Protein AF-A0A453E2Q9-F1 (afdb_monomer)

Foldseek 3Di:
DDFQQQAQKADDDPPGPDHVVVVVVVVCVVVQFDPDDPVQFVKDWPDITGHRDDDDDTDMHTHTDDPDDDPPPPPPD

Solvent-accessible surface area (backbone atoms only — not comparable to full-atom values): 4779 Å² total; per-residue (Å²): 105,54,78,15,74,80,22,56,10,33,55,69,50,101,86,46,76,52,12,53,45,50,55,49,51,54,51,36,54,76,67,63,28,53,76,70,56,74,77,69,20,65,64,48,68,80,72,77,43,55,64,42,50,59,47,71,81,81,52,72,48,62,58,61,65,72,92,72,73,69,92,73,77,80,81,85,124

pLDDT: mean 89.5, std 12.85, range [38.34, 97.38]

Mean predicted aligned error: 6.03 Å

InterPro domains:
  IPR001406 Pseudouridine synthase I, TruA [PTHR11142] (1-63)
  IPR020094 Pseudouridine synthase TruA/RsuA/RluB/E/F, N-terminal [G3DSA:3.30.70.580] (1-76)
  IPR020103 Pseudouridine synthase, catalytic domain superfamily [SSF55120] (2-69)

Organism: Aegilops tauschii subsp. strangulata (NCBI:txid200361)

Secondary structure (DSSP, 8-state):
-B-GGGSS-SS-BTTB-S-HHHHHHHHHHHTT--SS-TGGGT-EES----TT--BS---EE------PPPTTTTS--

Nearest PDB structures (foldseek):
  9enc-assembly1_A  TM=9.308E-01  e=9.867E-06  Homo sapiens
  9enc-assembly1_B  TM=9.657E-01  e=8.803E-05  Homo sapiens
  8okd-assembly1_A  TM=9.586E-01  e=1.005E-04  Homo sapiens
  9enf-assembly1_B  TM=9.490E-01  e=1.074E-04  Homo sapiens

Radius of gyration: 15.82 Å; Cα contacts (8 Å, |Δi|>4): 108; chains: 1; bounding box: 36×24×47 Å

Structure (mmCIF, N/CA/C/O backbone):
data_AF-A0A453E2Q9-F1
#
_entry.id   AF-A0A453E2Q9-F1
#
loop_
_atom_site.group_PDB
_atom_site.id
_atom_site.type_symbol
_atom_site.label_atom_id
_atom_site.label_alt_id
_atom_site.label_comp_id
_atom_site.label_asym_id
_atom_site.label_entity_id
_atom_site.label_seq_id
_atom_site.pdbx_PDB_ins_code
_atom_site.Cartn_x
_atom_site.Cartn_y
_atom_site.Cartn_z
_atom_site.occupancy
_atom_site.B_iso_or_equiv
_atom_site.auth_seq_id
_atom_site.auth_comp_id
_atom_site.auth_asym_id
_atom_site.auth_atom_id
_atom_site.pdbx_PDB_model_num
ATOM 1 N N . MET A 1 1 ? -3.933 -8.019 -7.040 1.00 90.69 1 MET A N 1
ATOM 2 C CA . MET A 1 1 ? -3.047 -8.077 -8.223 1.00 90.69 1 MET A CA 1
ATOM 3 C C . MET A 1 1 ? -3.124 -6.760 -8.978 1.00 90.69 1 MET A C 1
ATOM 5 O O . MET A 1 1 ? -4.215 -6.218 -9.089 1.00 90.69 1 MET A O 1
ATOM 9 N N . TYR A 1 2 ? -2.001 -6.264 -9.497 1.00 95.38 2 TYR A N 1
ATOM 10 C CA . TYR A 1 2 ? -1.952 -5.114 -10.405 1.00 95.38 2 TYR A CA 1
ATOM 11 C C . TYR A 1 2 ? -0.980 -5.369 -11.564 1.00 95.38 2 TYR A C 1
ATOM 13 O O . TYR A 1 2 ? 0.006 -6.094 -11.411 1.00 95.38 2 TYR A O 1
ATOM 21 N N . PHE A 1 3 ? -1.252 -4.740 -12.710 1.00 97.19 3 PHE A N 1
ATOM 22 C CA . PHE A 1 3 ? -0.370 -4.735 -13.878 1.00 97.19 3 PHE A CA 1
ATOM 23 C C . PHE A 1 3 ? 0.499 -3.478 -13.866 1.00 97.19 3 PHE A C 1
ATOM 25 O O . PHE A 1 3 ? -0.009 -2.363 -13.961 1.00 97.19 3 PHE A O 1
ATOM 32 N N . GLY A 1 4 ? 1.812 -3.657 -13.749 1.00 96.62 4 GLY A N 1
ATOM 33 C CA . GLY A 1 4 ? 2.763 -2.580 -13.478 1.00 96.62 4 GLY A CA 1
ATOM 34 C C . GLY A 1 4 ? 3.076 -1.654 -14.647 1.00 96.62 4 GLY A C 1
ATOM 35 O O . GLY A 1 4 ? 3.595 -0.569 -14.417 1.00 96.62 4 GLY A O 1
ATOM 36 N N . GLN A 1 5 ? 2.764 -2.042 -15.889 1.00 96.81 5 GLN A N 1
ATOM 37 C CA . GLN A 1 5 ? 3.228 -1.356 -17.107 1.00 96.81 5 GLN A CA 1
ATOM 38 C C . GLN A 1 5 ? 2.935 0.154 -17.124 1.00 96.81 5 GLN A C 1
ATOM 40 O O . GLN A 1 5 ? 3.701 0.927 -17.695 1.00 96.81 5 GLN A O 1
ATOM 45 N N . ARG A 1 6 ? 1.832 0.579 -16.499 1.00 95.81 6 ARG A N 1
ATOM 46 C CA . ARG A 1 6 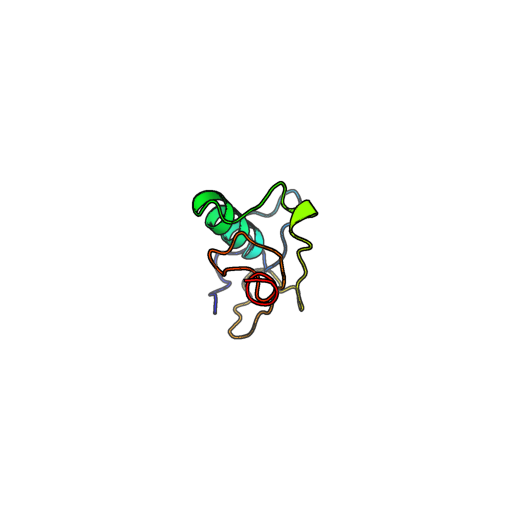? 1.390 1.980 -16.463 1.00 95.81 6 ARG A CA 1
ATOM 47 C C . ARG A 1 6 ? 1.876 2.758 -15.238 1.00 95.81 6 ARG A C 1
ATOM 49 O O . ARG A 1 6 ? 1.582 3.944 -15.151 1.00 95.81 6 ARG A O 1
ATOM 56 N N . PHE A 1 7 ? 2.579 2.115 -14.308 1.00 96.38 7 PHE A N 1
ATOM 57 C CA . PHE A 1 7 ? 2.930 2.685 -13.011 1.00 96.38 7 PHE A CA 1
ATOM 58 C C . PHE A 1 7 ? 4.435 2.880 -12.855 1.00 96.38 7 PHE A C 1
ATOM 60 O O . PHE A 1 7 ? 5.244 2.042 -13.267 1.00 96.38 7 PHE A O 1
ATOM 67 N N . TYR A 1 8 ? 4.809 3.952 -12.161 1.00 96.25 8 TYR A N 1
ATOM 68 C CA . TYR A 1 8 ? 6.179 4.240 -11.732 1.00 96.25 8 TYR A CA 1
ATOM 69 C C . TYR A 1 8 ? 6.559 3.451 -10.471 1.00 96.25 8 TYR A C 1
ATOM 71 O O . TYR A 1 8 ? 7.179 3.966 -9.551 1.00 96.25 8 TYR A O 1
ATOM 79 N N . GLY A 1 9 ? 6.176 2.176 -10.441 1.00 95.62 9 GLY A N 1
ATOM 80 C CA . GLY A 1 9 ? 6.381 1.297 -9.304 1.00 95.62 9 GLY A CA 1
ATOM 81 C C . GLY A 1 9 ? 5.265 1.382 -8.270 1.00 95.62 9 GLY A C 1
ATOM 82 O O . GLY A 1 9 ? 4.219 2.011 -8.475 1.00 95.62 9 GLY A O 1
ATOM 83 N N . PHE A 1 10 ? 5.472 0.675 -7.160 1.00 96.25 10 PHE A N 1
ATOM 84 C CA . PHE A 1 10 ? 4.480 0.637 -6.092 1.00 96.25 10 PHE A CA 1
ATOM 85 C C . PHE A 1 10 ? 4.474 1.930 -5.278 1.00 96.25 10 PHE A C 1
ATOM 87 O O . PHE A 1 10 ? 3.403 2.450 -4.996 1.00 96.25 10 PHE A O 1
ATOM 94 N N . ALA A 1 11 ? 5.648 2.430 -4.887 1.00 92.75 11 ALA A N 1
ATOM 95 C CA . ALA A 1 11 ? 5.767 3.522 -3.931 1.00 92.75 11 ALA A CA 1
ATOM 96 C C . ALA A 1 11 ? 5.625 4.903 -4.553 1.00 92.75 11 ALA A C 1
ATOM 98 O O . ALA A 1 11 ? 6.256 5.166 -5.569 1.00 92.75 11 ALA A O 1
ATOM 99 N N . SER A 1 12 ? 4.856 5.780 -3.903 1.00 81.44 12 SER A N 1
ATOM 100 C CA . SER A 1 12 ? 4.788 7.192 -4.269 1.00 81.44 12 SER A CA 1
ATOM 101 C C . SER A 1 12 ? 6.123 7.881 -3.979 1.00 81.44 12 SER A C 1
ATOM 103 O O . SER A 1 12 ? 6.644 7.792 -2.866 1.00 81.44 12 SER A O 1
ATOM 105 N N . GLU A 1 13 ? 6.650 8.598 -4.968 1.00 78.44 13 GLU A N 1
ATOM 106 C CA . GLU A 1 13 ? 7.769 9.535 -4.827 1.00 78.44 13 GLU A CA 1
ATOM 107 C C . GLU A 1 13 ? 7.339 10.907 -5.363 1.00 78.44 13 GLU A C 1
ATOM 109 O O . GLU A 1 13 ? 6.426 10.999 -6.183 1.00 78.44 13 GLU A O 1
ATOM 114 N N . ALA A 1 14 ? 7.984 11.982 -4.898 1.00 73.25 14 ALA A N 1
ATOM 115 C CA . ALA A 1 14 ? 7.506 13.366 -5.032 1.00 73.25 14 ALA A CA 1
ATOM 116 C C . ALA A 1 14 ? 7.140 13.822 -6.462 1.00 73.25 14 ALA A C 1
ATOM 118 O O . ALA A 1 14 ? 6.343 14.746 -6.622 1.00 73.25 14 ALA A O 1
ATOM 119 N N . HIS A 1 15 ? 7.695 13.189 -7.500 1.00 77.19 15 HIS A N 1
ATOM 120 C CA . HIS A 1 15 ? 7.468 13.559 -8.903 1.00 77.19 15 HIS A CA 1
ATOM 121 C C . HIS A 1 15 ? 7.138 12.371 -9.815 1.00 77.19 15 HIS A C 1
ATOM 123 O O . HIS A 1 15 ? 7.202 12.494 -11.038 1.00 77.19 15 HIS A O 1
ATOM 129 N N . THR A 1 16 ? 6.795 11.213 -9.251 1.00 81.81 16 THR A N 1
ATOM 130 C CA . THR A 1 16 ? 6.511 10.003 -10.028 1.00 81.81 16 THR A CA 1
ATOM 131 C C . THR A 1 16 ? 5.051 9.618 -9.861 1.00 81.81 16 THR A C 1
ATOM 133 O O . THR A 1 16 ? 4.668 9.033 -8.855 1.00 81.81 16 THR A O 1
ATOM 136 N N . GLU A 1 17 ? 4.235 9.930 -10.861 1.00 86.38 17 GLU A N 1
ATOM 137 C CA . GLU A 1 17 ? 2.825 9.553 -10.910 1.00 86.38 17 GLU A CA 1
ATOM 138 C C . GLU A 1 17 ? 2.477 9.028 -12.316 1.00 86.38 17 GLU A C 1
ATOM 140 O O . GLU A 1 17 ? 3.004 9.541 -13.308 1.00 86.38 17 GLU A O 1
ATOM 145 N N . PRO A 1 18 ? 1.593 8.020 -12.432 1.00 93.69 18 PRO A N 1
ATOM 146 C CA . PRO A 1 18 ? 0.899 7.348 -11.333 1.00 93.69 18 PRO A CA 1
ATOM 147 C C . PRO A 1 18 ? 1.761 6.252 -10.682 1.00 93.69 18 PRO A C 1
ATOM 149 O O . PRO A 1 18 ? 2.512 5.542 -11.357 1.00 93.69 18 PRO A O 1
ATOM 152 N N . THR A 1 19 ? 1.610 6.072 -9.371 1.00 96.25 19 THR A N 1
ATOM 153 C CA . THR A 1 19 ? 2.136 4.915 -8.627 1.00 96.25 19 THR A CA 1
ATOM 154 C C . THR A 1 19 ? 0.974 4.048 -8.168 1.00 96.25 19 THR A C 1
ATOM 156 O O . THR A 1 19 ? -0.164 4.506 -8.092 1.00 96.25 19 THR A O 1
ATOM 159 N N . VAL A 1 20 ? 1.220 2.769 -7.888 1.00 96.50 20 VAL A N 1
ATOM 160 C CA . VAL A 1 20 ? 0.133 1.893 -7.408 1.00 96.50 20 VAL A CA 1
ATOM 161 C C . VAL A 1 20 ? -0.407 2.400 -6.070 1.00 96.50 20 VAL A C 1
ATOM 163 O O . VAL A 1 20 ? -1.614 2.422 -5.849 1.00 96.50 20 VAL A O 1
ATOM 166 N N . GLU A 1 21 ? 0.485 2.849 -5.190 1.00 95.88 21 GLU A N 1
ATOM 167 C CA . GLU A 1 21 ? 0.131 3.427 -3.902 1.00 95.88 21 GLU A CA 1
ATOM 168 C C . GLU A 1 21 ? -0.717 4.694 -4.024 1.00 95.88 21 GLU A C 1
ATOM 170 O O . GLU A 1 21 ? -1.701 4.824 -3.297 1.00 95.88 21 GLU A O 1
ATOM 175 N N . SER A 1 22 ? -0.391 5.608 -4.941 1.00 95.06 22 SER A N 1
ATOM 176 C CA . SER A 1 22 ? -1.178 6.833 -5.088 1.00 95.06 22 SER A CA 1
ATOM 177 C C . SER A 1 22 ? -2.593 6.551 -5.583 1.00 95.06 22 SER A C 1
ATOM 179 O O . SER A 1 22 ? -3.542 7.147 -5.078 1.00 95.06 22 SER A O 1
ATOM 181 N N . GLU A 1 23 ? -2.768 5.599 -6.502 1.00 96.12 23 GLU A N 1
ATOM 182 C CA . GLU A 1 23 ? -4.099 5.179 -6.951 1.00 96.12 23 GLU A CA 1
ATOM 183 C C . GLU A 1 23 ? -4.900 4.481 -5.843 1.00 96.12 23 GLU A C 1
ATOM 185 O O . GLU A 1 23 ? -6.106 4.702 -5.730 1.00 96.12 23 GLU A O 1
ATOM 190 N N . ILE A 1 24 ? -4.245 3.691 -4.982 1.00 95.94 24 ILE A N 1
ATOM 191 C CA . ILE A 1 24 ? -4.890 3.099 -3.800 1.00 95.94 24 ILE A CA 1
ATOM 192 C C . ILE A 1 24 ? -5.406 4.204 -2.871 1.00 95.94 24 ILE A C 1
ATOM 194 O O . ILE A 1 24 ? -6.579 4.184 -2.502 1.00 95.94 24 ILE A O 1
ATOM 198 N N . PHE A 1 25 ? -4.576 5.193 -2.528 1.00 95.44 25 PHE A N 1
ATOM 199 C CA . PHE A 1 25 ? -4.998 6.280 -1.640 1.00 95.44 25 PHE A CA 1
ATOM 200 C C . PHE A 1 25 ? -6.094 7.155 -2.256 1.00 95.44 25 PHE A C 1
A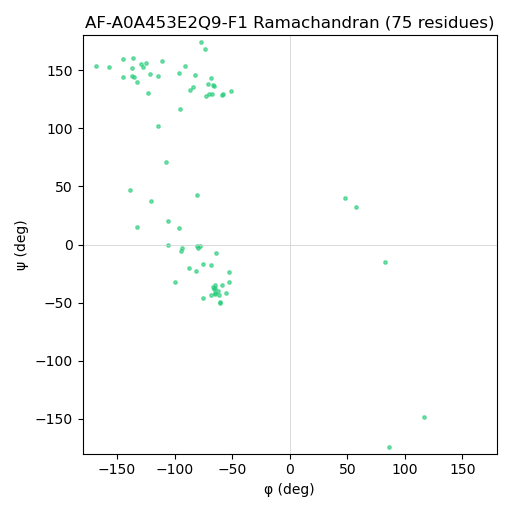TOM 202 O O . PHE A 1 25 ? -7.095 7.408 -1.587 1.00 95.44 25 PHE A O 1
ATOM 209 N N . LYS A 1 26 ? -6.002 7.496 -3.551 1.00 95.38 26 LYS A N 1
ATOM 210 C CA . LYS A 1 26 ? -7.084 8.183 -4.283 1.00 95.38 26 LYS A CA 1
ATOM 211 C C . LYS A 1 26 ? -8.407 7.410 -4.197 1.00 95.38 26 LYS A C 1
ATOM 213 O O . LYS A 1 26 ? -9.467 8.007 -4.006 1.00 95.38 26 LYS A O 1
ATOM 218 N N . ALA A 1 27 ? -8.369 6.080 -4.323 1.00 97.31 27 ALA A N 1
ATOM 219 C CA . ALA A 1 27 ? -9.562 5.242 -4.218 1.00 97.31 27 ALA A CA 1
ATOM 220 C C . ALA A 1 27 ? -10.140 5.212 -2.790 1.00 97.31 27 ALA A C 1
ATOM 222 O O . ALA A 1 27 ? -11.353 5.341 -2.622 1.00 97.31 27 ALA A O 1
ATOM 223 N N . ILE A 1 28 ? -9.290 5.085 -1.767 1.00 97.19 28 ILE A N 1
ATOM 224 C CA . ILE A 1 28 ? -9.694 5.070 -0.350 1.00 97.19 28 ILE A CA 1
ATOM 225 C C . ILE A 1 28 ? -10.294 6.423 0.068 1.00 97.19 28 ILE A C 1
ATOM 227 O O . ILE A 1 28 ? -11.336 6.454 0.732 1.00 97.19 28 ILE A O 1
ATOM 231 N N . GLU A 1 29 ? -9.686 7.536 -0.349 1.00 95.44 29 GLU A N 1
ATOM 232 C CA . GLU A 1 29 ? -10.198 8.895 -0.129 1.00 95.44 29 GLU A CA 1
ATOM 233 C C . GLU A 1 29 ? -11.568 9.083 -0.777 1.00 95.44 29 GLU A C 1
ATOM 235 O O . GLU A 1 29 ? -12.526 9.495 -0.117 1.00 95.44 29 GLU A O 1
ATOM 240 N N . ARG A 1 30 ? -11.701 8.697 -2.054 1.00 97.00 30 ARG A N 1
ATOM 241 C CA . ARG A 1 30 ? -12.980 8.746 -2.776 1.00 97.00 30 ARG A CA 1
ATOM 242 C C . ARG A 1 30 ? -14.057 7.901 -2.093 1.00 97.00 30 ARG A C 1
ATOM 244 O O . ARG A 1 30 ? -15.225 8.288 -2.097 1.00 97.00 30 ARG A O 1
ATOM 251 N N . ALA A 1 31 ? -13.673 6.776 -1.495 1.00 97.25 31 ALA A N 1
ATOM 252 C CA . ALA A 1 31 ? -14.560 5.900 -0.734 1.00 97.25 31 ALA A CA 1
ATOM 253 C C . ALA A 1 31 ? -14.856 6.393 0.699 1.00 97.25 31 ALA A C 1
ATOM 255 O O . ALA A 1 31 ? -15.654 5.768 1.394 1.00 97.25 31 ALA A O 1
ATOM 256 N N . ARG A 1 32 ? -14.253 7.506 1.152 1.00 95.81 32 ARG A N 1
ATOM 257 C CA . ARG A 1 32 ? -14.388 8.066 2.516 1.00 95.81 32 ARG A CA 1
ATOM 258 C C . ARG A 1 32 ? -13.984 7.095 3.633 1.00 95.81 32 ARG A C 1
ATOM 260 O O . ARG A 1 32 ? -14.535 7.134 4.739 1.00 95.81 32 ARG A O 1
ATOM 267 N N . LEU A 1 33 ? -13.015 6.229 3.340 1.00 97.06 33 LEU A N 1
ATOM 268 C CA . LEU A 1 33 ? -12.519 5.230 4.285 1.00 97.06 33 LEU A CA 1
ATOM 269 C C . LEU A 1 33 ? -11.398 5.760 5.189 1.00 97.06 33 LEU A C 1
ATOM 271 O O . LEU A 1 33 ? -11.193 5.200 6.260 1.00 97.06 33 LEU A O 1
ATOM 275 N N . LEU A 1 34 ? -10.702 6.840 4.820 1.00 95.94 34 LEU A N 1
ATOM 276 C CA . LEU A 1 34 ? -9.733 7.472 5.721 1.00 95.94 34 LEU A CA 1
ATOM 277 C C . LEU A 1 34 ? -10.438 8.196 6.878 1.00 95.94 34 LEU A C 1
ATOM 279 O O . LEU A 1 34 ? -11.443 8.889 6.693 1.00 95.94 34 LEU A O 1
ATOM 283 N N . VAL A 1 35 ? -9.882 8.042 8.080 1.00 89.25 35 VAL A N 1
ATOM 284 C CA . VAL A 1 35 ? -10.270 8.772 9.293 1.00 89.25 35 VAL A CA 1
ATOM 285 C C . VAL A 1 35 ? -9.147 9.770 9.594 1.00 89.25 35 VAL A C 1
ATOM 287 O O . VAL A 1 35 ? -8.360 9.560 10.504 1.00 89.25 35 VAL A O 1
ATOM 290 N N . GLY A 1 36 ? -9.023 10.810 8.765 1.00 90.75 36 GLY A N 1
ATOM 291 C CA . GLY A 1 36 ? -7.951 11.809 8.862 1.00 90.75 36 GLY A CA 1
ATOM 292 C C . GLY A 1 36 ? -7.035 11.824 7.640 1.00 90.75 36 GLY A C 1
ATOM 293 O O . GLY A 1 36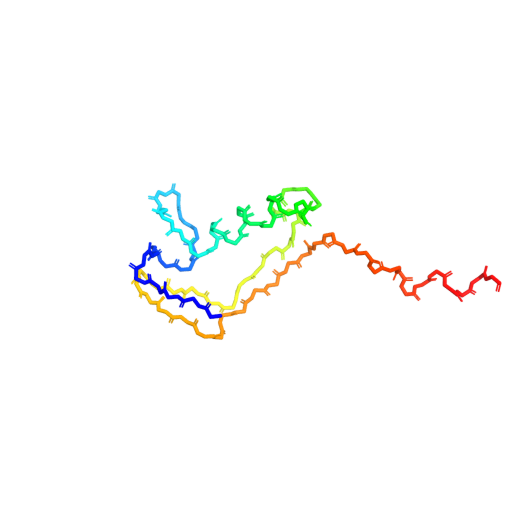 ? -7.482 11.575 6.517 1.00 90.75 36 GLY A O 1
ATOM 294 N N . SER A 1 37 ? -5.769 12.161 7.872 1.00 91.75 37 SER A N 1
ATOM 295 C CA . SER A 1 37 ? -4.712 12.179 6.863 1.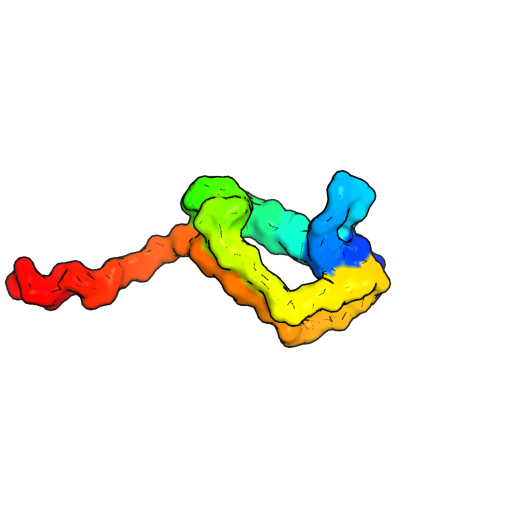00 91.75 37 SER A CA 1
ATOM 296 C C . SER A 1 37 ? -4.206 10.770 6.534 1.00 91.75 37 SER A C 1
ATOM 298 O O . SER A 1 37 ? -4.579 9.771 7.158 1.00 91.75 37 SER A O 1
ATOM 300 N N . ARG A 1 38 ? -3.328 10.670 5.535 1.00 90.44 38 ARG A N 1
ATOM 301 C CA . ARG A 1 38 ? -2.662 9.409 5.201 1.00 90.44 38 ARG A CA 1
ATOM 302 C C . ARG A 1 38 ? -1.741 8.958 6.336 1.00 90.44 38 ARG A C 1
ATOM 304 O O . ARG A 1 38 ? -1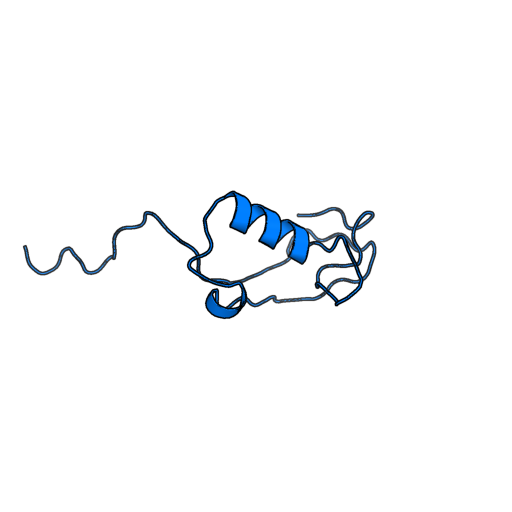.635 7.760 6.595 1.00 90.44 38 ARG A O 1
ATOM 311 N N . GLU A 1 39 ? -1.113 9.901 7.020 1.00 90.75 39 GLU A N 1
ATOM 312 C CA . GLU A 1 39 ? -0.220 9.680 8.153 1.00 90.75 39 GLU A CA 1
ATOM 313 C C . GLU A 1 39 ? -0.983 9.077 9.344 1.00 90.75 39 GLU A C 1
ATOM 315 O O . GLU A 1 39 ? -0.494 8.143 9.981 1.00 90.75 39 GLU A O 1
ATOM 320 N N . ASP A 1 40 ? -2.228 9.514 9.559 1.00 93.31 40 ASP A N 1
ATOM 321 C CA . ASP A 1 40 ? -3.103 9.008 10.627 1.00 93.31 40 ASP A CA 1
ATOM 322 C C . ASP A 1 40 ? -3.554 7.555 10.402 1.00 93.31 40 ASP A C 1
ATOM 324 O O . ASP A 1 40 ? -3.978 6.872 11.332 1.00 93.31 40 ASP A O 1
ATOM 328 N N . SER A 1 41 ? -3.439 7.041 9.172 1.00 95.44 41 SER A N 1
ATOM 329 C CA . SER A 1 41 ? -3.859 5.674 8.840 1.00 95.44 41 SER A CA 1
ATOM 330 C C . SER A 1 41 ? -2.871 4.587 9.286 1.00 95.44 41 SER A C 1
ATOM 332 O O . SER A 1 41 ? -3.124 3.411 9.045 1.00 95.44 41 SER A O 1
ATOM 334 N N . CYS A 1 42 ? -1.734 4.938 9.903 1.00 95.81 42 CYS A N 1
ATOM 335 C CA . CYS A 1 42 ? -0.648 4.001 10.248 1.00 95.81 42 CYS A CA 1
ATOM 336 C C . CYS A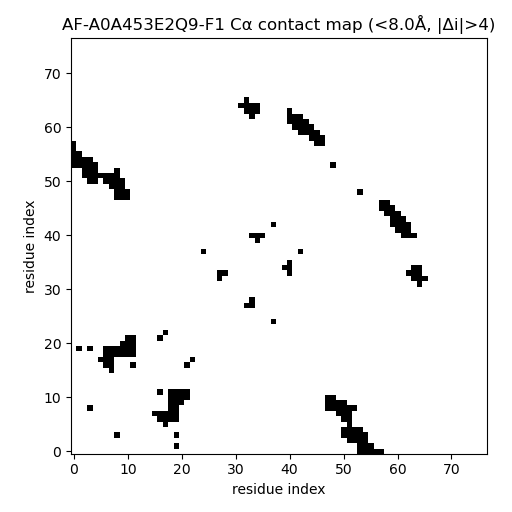 1 42 ? -0.255 3.078 9.079 1.00 95.81 42 CYS A C 1
ATOM 338 O O . CYS A 1 42 ? -0.027 1.876 9.245 1.00 95.81 42 CYS A O 1
ATOM 340 N N . TYR A 1 43 ? -0.213 3.649 7.878 1.00 95.88 43 TYR A N 1
ATOM 341 C CA . TYR A 1 43 ? 0.023 2.898 6.660 1.00 95.88 43 TYR A CA 1
ATOM 342 C C . TYR A 1 43 ? 1.432 2.286 6.597 1.00 95.88 43 TYR A C 1
ATOM 344 O O . TYR A 1 43 ? 2.437 2.946 6.863 1.00 95.88 43 TYR A O 1
ATOM 352 N N . SER A 1 44 ? 1.513 1.031 6.159 1.00 95.56 44 SER A N 1
ATOM 353 C CA . SER A 1 44 ? 2.757 0.299 5.911 1.00 95.56 44 SER A CA 1
ATOM 354 C C . SER A 1 44 ? 2.627 -0.652 4.717 1.00 95.56 44 SER A C 1
ATOM 356 O O . SER A 1 44 ? 1.529 -1.022 4.299 1.00 95.56 44 SER A O 1
ATOM 358 N N . ARG A 1 45 ? 3.772 -1.048 4.151 1.00 94.88 45 ARG A N 1
ATOM 359 C CA . ARG A 1 45 ? 3.875 -1.928 2.976 1.00 94.88 45 ARG A CA 1
ATOM 360 C C . ARG A 1 45 ? 4.975 -2.966 3.181 1.00 94.88 45 ARG A C 1
ATOM 362 O O . ARG A 1 45 ? 6.017 -2.635 3.742 1.00 94.88 45 ARG A O 1
ATOM 369 N N . CYS A 1 46 ? 4.789 -4.178 2.663 1.00 91.06 46 CYS A N 1
ATOM 370 C CA . CYS A 1 46 ? 5.808 -5.231 2.748 1.00 91.06 46 CYS A CA 1
ATOM 371 C C . CYS A 1 46 ? 6.908 -5.116 1.680 1.00 91.06 46 CYS A C 1
ATOM 373 O O . CYS A 1 46 ? 8.003 -5.629 1.885 1.00 91.06 46 CYS A O 1
ATOM 375 N N . GLY A 1 47 ? 6.651 -4.448 0.549 1.00 89.50 47 GLY A N 1
ATOM 376 C CA . GLY A 1 47 ? 7.643 -4.318 -0.517 1.00 89.50 47 GLY A CA 1
ATOM 377 C C . GLY A 1 47 ? 7.411 -3.128 -1.439 1.00 89.50 47 GLY A C 1
ATOM 378 O O . GLY A 1 47 ? 6.286 -2.667 -1.637 1.00 89.50 47 GLY A O 1
ATOM 379 N N . ARG A 1 48 ? 8.501 -2.633 -2.025 1.00 94.50 48 ARG A N 1
ATOM 380 C CA . ARG A 1 48 ? 8.475 -1.705 -3.159 1.00 94.50 48 ARG A CA 1
ATOM 381 C C . ARG A 1 48 ? 8.642 -2.517 -4.440 1.00 94.50 48 ARG A C 1
ATOM 383 O O . ARG A 1 48 ? 9.330 -3.531 -4.437 1.00 94.50 48 ARG A O 1
ATOM 390 N N . THR A 1 49 ? 8.028 -2.068 -5.524 1.00 95.38 49 THR A N 1
ATOM 391 C CA . THR A 1 49 ? 8.305 -2.601 -6.862 1.00 95.38 49 THR A CA 1
ATOM 392 C C . THR A 1 49 ? 8.787 -1.477 -7.755 1.00 95.38 49 THR A C 1
ATOM 394 O O . THR A 1 49 ? 8.309 -0.350 -7.608 1.00 95.38 49 THR A O 1
ATOM 397 N N . ASP A 1 50 ? 9.683 -1.793 -8.684 1.00 94.69 50 ASP A N 1
ATOM 398 C CA . ASP A 1 50 ? 10.181 -0.832 -9.666 1.00 94.69 50 ASP A CA 1
ATOM 399 C C . ASP A 1 50 ? 9.138 -0.527 -10.749 1.00 94.69 50 ASP A C 1
ATOM 401 O O . ASP A 1 50 ? 8.103 -1.195 -10.878 1.00 94.69 50 ASP A O 1
ATOM 405 N N . LYS A 1 51 ? 9.416 0.510 -11.544 1.00 95.50 51 LYS A N 1
ATOM 406 C CA . LYS A 1 51 ? 8.593 0.915 -12.688 1.00 95.50 51 LYS A CA 1
ATOM 407 C C . LYS A 1 51 ? 8.316 -0.269 -13.615 1.00 95.50 51 LYS A C 1
ATOM 409 O O . LYS A 1 51 ? 9.229 -0.984 -14.014 1.00 95.50 51 LYS A O 1
ATOM 414 N N . GLY A 1 52 ? 7.054 -0.447 -14.000 1.00 96.00 52 GLY A N 1
ATOM 415 C CA . GLY A 1 52 ? 6.648 -1.515 -14.917 1.00 96.00 52 GLY A CA 1
ATOM 416 C C . GLY A 1 52 ? 6.434 -2.890 -14.270 1.00 96.00 52 GLY A C 1
ATOM 417 O O . GLY A 1 52 ? 5.790 -3.742 -14.884 1.00 96.00 52 GLY A O 1
ATOM 418 N N . VAL A 1 53 ? 6.899 -3.120 -13.036 1.00 97.38 53 VAL A N 1
ATOM 419 C CA . VAL A 1 53 ? 6.793 -4.425 -12.364 1.00 97.38 53 VAL A CA 1
ATOM 420 C C . VAL A 1 53 ? 5.354 -4.703 -11.932 1.00 97.38 53 VAL A C 1
ATOM 422 O O . VAL A 1 53 ? 4.730 -3.895 -11.246 1.00 97.38 53 VAL A O 1
ATOM 425 N N . SER A 1 54 ? 4.827 -5.866 -12.318 1.00 97.25 54 SER A N 1
ATOM 426 C CA . SER A 1 54 ? 3.505 -6.355 -11.898 1.00 97.25 54 SER A CA 1
ATOM 427 C C . SER A 1 54 ? 3.609 -7.206 -10.632 1.00 97.25 54 SER A C 1
ATOM 429 O O . SER A 1 54 ? 4.635 -7.842 -10.405 1.00 97.25 54 SER A O 1
ATOM 431 N N . ALA A 1 55 ? 2.539 -7.270 -9.835 1.00 96.00 55 ALA A N 1
ATOM 432 C CA . ALA A 1 55 ? 2.506 -8.124 -8.646 1.00 96.00 55 ALA A CA 1
ATOM 433 C C . ALA A 1 55 ? 1.123 -8.732 -8.390 1.00 96.00 55 ALA A C 1
ATOM 435 O O . ALA A 1 55 ? 0.080 -8.094 -8.571 1.00 96.00 55 ALA A O 1
ATOM 436 N N . THR A 1 56 ? 1.116 -9.971 -7.903 1.00 94.44 56 THR A N 1
ATOM 437 C CA . THR A 1 56 ? -0.090 -10.691 -7.467 1.00 94.44 56 THR A CA 1
ATOM 438 C C . THR A 1 56 ? -0.275 -10.651 -5.949 1.00 94.44 56 THR A C 1
ATOM 440 O O . THR A 1 56 ? -1.417 -10.558 -5.508 1.00 94.44 56 THR A O 1
ATOM 443 N N . GLY A 1 57 ? 0.816 -10.631 -5.174 1.00 93.69 57 GLY A N 1
ATOM 444 C CA . GLY A 1 57 ? 0.826 -10.742 -3.708 1.00 93.69 57 GLY A CA 1
ATOM 445 C C . GLY A 1 57 ? 1.441 -9.551 -2.968 1.00 93.69 57 GLY A C 1
ATOM 446 O O . GLY A 1 57 ? 2.150 -9.748 -1.989 1.00 93.69 57 GLY A O 1
ATOM 447 N N . GLN A 1 58 ? 1.219 -8.324 -3.443 1.00 95.81 58 GLN A N 1
ATOM 448 C CA . GLN A 1 58 ? 1.588 -7.134 -2.668 1.00 95.81 58 GLN A CA 1
ATOM 449 C C . GLN A 1 58 ? 0.719 -7.034 -1.405 1.00 95.81 58 GLN A C 1
ATOM 451 O O . GLN A 1 58 ? -0.496 -7.223 -1.484 1.00 95.81 58 GLN A O 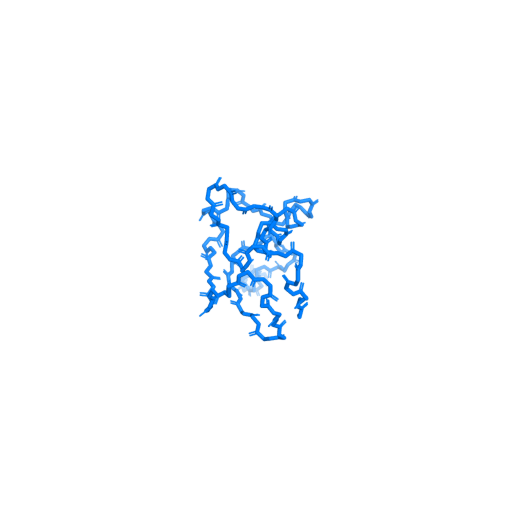1
ATOM 456 N N . VAL A 1 59 ? 1.334 -6.695 -0.270 1.00 96.69 59 VAL A N 1
ATOM 457 C CA . VAL A 1 59 ? 0.679 -6.603 1.042 1.00 96.69 59 VAL A CA 1
ATOM 458 C C . VAL A 1 59 ? 0.881 -5.206 1.628 1.00 96.69 59 VAL A C 1
ATOM 460 O O . VAL A 1 59 ? 2.003 -4.696 1.681 1.00 96.69 59 VAL A O 1
ATOM 463 N N . ILE A 1 60 ? -0.221 -4.607 2.081 1.00 96.62 60 ILE A N 1
ATOM 464 C CA . ILE A 1 60 ? -0.255 -3.341 2.820 1.00 96.62 60 ILE A CA 1
ATOM 465 C C . ILE A 1 60 ? -1.079 -3.491 4.097 1.00 96.62 60 ILE A C 1
ATOM 467 O O . ILE A 1 60 ? -1.970 -4.337 4.163 1.00 96.62 60 ILE A O 1
ATOM 471 N N . SER A 1 61 ? -0.797 -2.648 5.084 1.00 97.06 61 SER A N 1
ATOM 472 C CA . SER A 1 61 ? -1.565 -2.535 6.327 1.00 97.06 61 SER A CA 1
ATOM 473 C C . SER A 1 61 ? -1.847 -1.066 6.625 1.00 97.06 61 SER A C 1
ATOM 475 O O . SER A 1 61 ? -0.985 -0.226 6.374 1.00 97.06 61 SER A O 1
ATOM 477 N N . LEU A 1 62 ? -3.056 -0.761 7.099 1.00 97.31 62 LEU A N 1
ATOM 478 C CA . LEU A 1 62 ? -3.531 0.578 7.451 1.00 97.31 62 LEU A CA 1
ATOM 479 C C . LEU A 1 62 ? -4.853 0.504 8.230 1.00 97.31 62 LEU A C 1
ATOM 481 O O . LEU A 1 62 ? -5.636 -0.430 8.047 1.00 97.31 62 LEU A O 1
ATOM 485 N N . TYR A 1 63 ? -5.124 1.515 9.050 1.00 95.81 63 TYR A N 1
ATOM 486 C CA . TYR A 1 63 ? -6.398 1.734 9.726 1.00 95.81 63 TYR A CA 1
ATOM 487 C C . TYR A 1 63 ? -7.359 2.523 8.840 1.00 95.81 63 TYR A C 1
ATOM 489 O O . TYR A 1 63 ? -7.007 3.556 8.272 1.00 95.81 63 TYR A O 1
ATOM 497 N N . LEU A 1 64 ? -8.597 2.036 8.750 1.00 95.94 64 LEU A N 1
ATOM 498 C CA . LEU A 1 64 ? -9.675 2.622 7.959 1.00 95.94 64 LEU A CA 1
ATOM 499 C C . LEU A 1 64 ? -10.976 2.642 8.761 1.00 95.94 64 LEU A C 1
ATOM 501 O O . LEU A 1 64 ? -11.167 1.870 9.701 1.00 95.94 64 LEU A O 1
ATOM 505 N N . ARG A 1 65 ? -11.911 3.488 8.331 1.00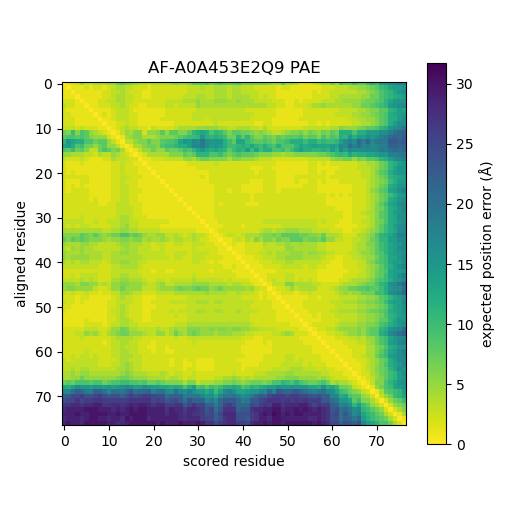 94.75 65 ARG A N 1
ATOM 506 C CA . ARG A 1 65 ? -13.297 3.473 8.789 1.00 94.75 65 ARG A CA 1
ATOM 507 C C . ARG A 1 65 ? -13.918 2.109 8.503 1.00 94.75 65 ARG A C 1
ATOM 509 O O . ARG A 1 65 ? -13.912 1.640 7.366 1.00 94.75 65 ARG A O 1
ATOM 516 N N . SER A 1 66 ? -14.532 1.531 9.526 1.00 92.12 66 SER A N 1
ATOM 517 C CA . SER A 1 66 ? -15.285 0.286 9.44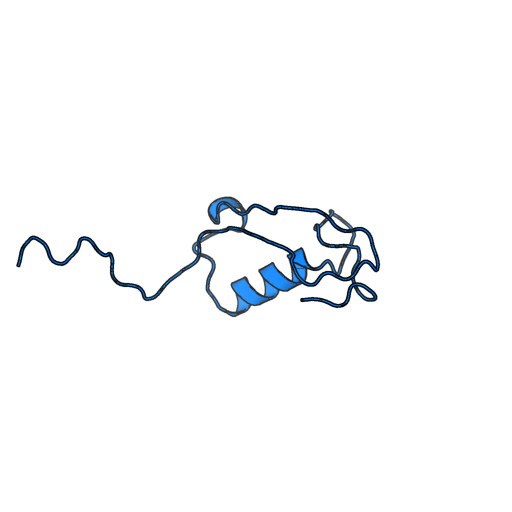0 1.00 92.12 66 SER A CA 1
ATOM 518 C C . SER A 1 66 ? -16.683 0.472 10.026 1.00 92.12 66 SER A C 1
ATOM 520 O O . SER A 1 66 ? -16.885 1.324 10.886 1.00 92.12 66 SER A O 1
ATOM 522 N N . ASN A 1 67 ? -17.647 -0.322 9.558 1.00 90.62 67 ASN A N 1
ATOM 523 C CA . ASN A 1 67 ? -18.983 -0.430 10.159 1.00 90.62 67 ASN A CA 1
ATOM 524 C C . ASN A 1 67 ? -19.081 -1.627 11.129 1.00 90.62 67 ASN A C 1
ATOM 526 O O . ASN A 1 67 ? -20.173 -2.082 11.469 1.00 90.62 67 ASN A O 1
ATOM 530 N N . LEU A 1 68 ? -17.941 -2.199 11.518 1.00 88.50 68 LEU A N 1
ATOM 531 C CA . LEU A 1 68 ? -17.895 -3.206 12.569 1.00 88.50 68 LEU A CA 1
ATOM 532 C C . LEU A 1 68 ? -18.195 -2.527 13.905 1.00 88.50 68 LEU A C 1
ATOM 534 O O . LEU A 1 68 ? -17.594 -1.507 14.234 1.00 88.50 68 LEU A O 1
ATOM 538 N N . LYS A 1 69 ? -19.136 -3.099 14.657 1.00 82.12 69 LYS A N 1
ATOM 539 C CA . LYS A 1 69 ? -19.376 -2.706 16.045 1.00 82.12 69 LYS A CA 1
ATOM 540 C C . LYS A 1 69 ? -18.175 -3.128 16.875 1.00 82.12 69 LYS A C 1
ATOM 542 O O . LYS A 1 69 ? -17.606 -4.192 16.618 1.00 82.12 69 LYS A O 1
ATOM 547 N N . ASP A 1 70 ? -17.815 -2.311 17.853 1.00 75.38 70 ASP A N 1
ATOM 548 C CA . ASP A 1 70 ? -16.738 -2.665 18.761 1.00 75.38 70 ASP A CA 1
ATOM 549 C C . ASP A 1 70 ? -17.102 -3.977 19.463 1.00 75.38 70 ASP A C 1
ATOM 551 O O . ASP A 1 70 ? -18.198 -4.128 20.008 1.00 75.38 70 ASP A O 1
ATOM 555 N N . ALA A 1 71 ? -16.194 -4.952 19.441 1.00 64.56 71 ALA A N 1
ATOM 556 C CA . ALA A 1 71 ? -16.447 -6.260 20.048 1.00 64.56 71 ALA A CA 1
ATOM 557 C C . ALA A 1 71 ? -16.630 -6.175 21.583 1.00 64.56 71 ALA A C 1
ATOM 559 O O . ALA A 1 71 ? -16.998 -7.165 22.212 1.00 64.56 71 ALA A O 1
ATOM 560 N N . GLY A 1 72 ? -16.387 -5.001 22.180 1.00 58.00 72 GLY A N 1
ATOM 561 C CA . GLY A 1 72 ? -16.498 -4.723 23.611 1.00 58.00 72 GLY A CA 1
ATOM 562 C C . GLY A 1 72 ? -17.830 -4.133 24.092 1.00 58.00 72 GLY A C 1
ATOM 563 O O . GLY A 1 72 ? -18.007 -4.023 25.301 1.00 58.00 72 GLY A O 1
ATOM 564 N N . GLU A 1 73 ? -18.784 -3.781 23.221 1.00 53.81 73 GLU A N 1
ATOM 565 C CA . GLU A 1 73 ? -20.040 -3.133 23.666 1.00 53.81 73 GLU A CA 1
ATOM 566 C C . GLU A 1 73 ? -21.109 -4.094 24.234 1.00 53.81 73 GLU A C 1
ATOM 568 O O . GLU A 1 73 ? -22.146 -3.641 24.706 1.00 53.81 73 GLU A O 1
ATOM 573 N N . ASN A 1 74 ? -20.868 -5.411 24.269 1.00 53.41 74 ASN A N 1
ATOM 574 C CA . ASN A 1 74 ? -21.848 -6.410 24.737 1.00 53.41 74 ASN A CA 1
ATOM 575 C C . ASN A 1 74 ? -21.556 -7.022 26.129 1.00 53.41 74 ASN A C 1
ATOM 577 O O . ASN A 1 74 ? -22.065 -8.100 26.425 1.00 53.41 74 ASN A O 1
ATOM 581 N N . ILE A 1 75 ? -20.747 -6.391 26.993 1.00 56.31 75 ILE A N 1
ATOM 582 C CA . ILE A 1 75 ? -20.422 -6.948 28.334 1.00 56.31 75 ILE A CA 1
ATOM 583 C C . ILE A 1 75 ? -21.138 -6.225 29.501 1.00 56.31 75 ILE A C 1
ATOM 585 O O . ILE A 1 75 ? -21.015 -6.643 30.648 1.00 56.31 75 ILE A O 1
ATOM 589 N N . LEU A 1 76 ? -21.950 -5.189 29.257 1.00 47.75 76 LEU A N 1
ATOM 590 C CA . LEU A 1 76 ? -22.653 -4.453 30.329 1.00 47.75 76 LEU A CA 1
ATOM 591 C C . LEU A 1 76 ? -24.109 -4.081 29.981 1.00 47.75 76 LEU A C 1
ATOM 593 O O . LEU A 1 76 ? -24.527 -2.944 30.195 1.00 47.75 76 LEU A O 1
ATOM 597 N N . GLY A 1 77 ? -24.880 -5.035 29.454 1.00 38.34 77 GLY A N 1
ATOM 598 C CA . GLY A 1 77 ? -26.330 -4.907 29.244 1.00 38.34 77 GLY A CA 1
ATOM 599 C C . GLY A 1 77 ? -27.101 -6.017 29.933 1.00 38.34 77 GLY A C 1
ATOM 600 O O . GLY A 1 77 ? -26.689 -7.183 29.752 1.00 38.34 77 GLY A O 1
#

Sequence (77 aa):
MYFGQRFYGFASEAHTEPTVESEIFKAIERARLLVGSREDSCYSRCGRTDKGVSATGQVISLYLRSNLKDAGENILG